Protein AF-A0A444R4P9-F1 (afdb_monomer)

Secondary structure (DSSP, 8-state):
-HHHHHHHHHHHHHH---HHHHHHHHHHHHHHHHHHHHHHHHHHHHHHHH--STTHHHHHHHHHHHHHHHHHHHHHHHHHHHHHHHHHHHHHHHHHHHHHHHHS--

Solvent-accessible surface area (backbone atoms only — not comparable to full-atom values): 5732 Å² total; per-residue (Å²): 107,70,72,40,52,53,46,17,53,45,33,33,73,77,66,66,38,54,73,70,56,18,40,50,53,24,49,61,72,41,48,60,62,53,49,52,54,50,50,52,51,43,62,67,31,46,59,40,45,66,43,86,56,96,65,25,87,60,36,25,60,52,24,49,51,50,47,53,48,52,53,52,50,48,54,48,45,68,56,46,48,56,54,52,50,54,50,51,52,54,50,50,54,53,52,51,60,58,51,58,60,57,65,79,74,110

Mean predicted aligned error: 7.64 Å

Radius of gyration: 20.9 Å; Cα contacts (8 Å, |Δi|>4): 61; chains: 1; bounding box: 42×25×69 Å

pLDDT: mean 84.68, std 9.82, range [46.44, 93.62]

InterPro domains:
  IPR001036 Acriflavin resistance protein [PF00873] (1-89)
  IPR001036 Acriflavin resistance protein [PTHR32063] (1-92)

Nearest PDB structures (foldseek):
  6z12-assembly1_A  TM=9.276E-01  e=5.019E-04  Salmonella enterica subsp. enterica
  6z12-assembly2_B  TM=9.305E-01  e=7.460E-04  Salmonella enterica subsp. enterica
  8qzl-assembly1_B  TM=9.307E-01  e=1.048E-03  Klebsiella pneumoniae subsp. pneumoniae DSM 30104 = JCM 1662 = NBRC 14940
  4u95-assembly1_C  TM=8.826E-01  e=8.842E-04  Escherichia coli K-12
  8qzq-assembly1_A  TM=8.762E-01  e=1.314E-03  Escherichia coli K-12

Foldseek 3Di:
DVVLVVQLVCCCPVVVDDSLVSSVVSLVVCVVVLVVVLVVLLVVLVCLCVDDDDCNVPSNVVSVCSNVCSVVVSVCCSPVVSVVSVVVVVVVVVVVVVVVVVVVVD

Organism: Escherichia coli (NCBI:txid562)

Structure (mmCIF, N/CA/C/O backbone):
data_AF-A0A444R4P9-F1
#
_entry.id   AF-A0A444R4P9-F1
#
loop_
_atom_site.group_PDB
_atom_site.id
_atom_site.type_symbol
_atom_site.label_atom_id
_atom_site.label_alt_id
_atom_site.label_comp_id
_atom_site.label_asym_id
_atom_site.label_entity_id
_atom_site.label_seq_id
_atom_site.pdbx_PDB_ins_code
_atom_site.Cartn_x
_atom_site.Cartn_y
_atom_site.Cartn_z
_atom_site.occupancy
_atom_site.B_iso_or_equiv
_atom_site.auth_seq_id
_atom_site.auth_comp_id
_atom_site.auth_asym_id
_atom_site.auth_atom_id
_atom_site.pdbx_PDB_model_num
ATOM 1 N N . ALA A 1 1 ? 0.924 1.096 2.220 1.00 76.19 1 ALA A N 1
ATOM 2 C CA . ALA A 1 1 ? 0.448 0.412 3.440 1.00 76.19 1 ALA A CA 1
ATOM 3 C C . ALA A 1 1 ? 0.304 1.373 4.619 1.00 76.19 1 ALA A C 1
ATOM 5 O O . ALA A 1 1 ? -0.827 1.617 4.996 1.00 76.19 1 ALA A O 1
ATOM 6 N N . ILE A 1 2 ? 1.396 1.963 5.135 1.00 86.75 2 ILE A N 1
ATOM 7 C CA . ILE A 1 2 ? 1.434 2.772 6.382 1.00 86.75 2 ILE A CA 1
ATOM 8 C C . ILE A 1 2 ? 0.268 3.748 6.491 1.00 86.75 2 ILE A C 1
ATOM 10 O O . ILE A 1 2 ? -0.658 3.533 7.261 1.00 86.75 2 ILE A O 1
ATOM 14 N N . MET A 1 3 ? 0.241 4.719 5.583 1.00 87.06 3 MET A N 1
ATOM 15 C CA . MET A 1 3 ? -0.774 5.754 5.589 1.00 87.06 3 MET A CA 1
ATOM 16 C C . MET A 1 3 ? -2.206 5.156 5.621 1.00 87.06 3 MET A C 1
ATOM 18 O O . MET A 1 3 ? -3.161 5.840 5.990 1.00 87.06 3 MET A O 1
ATOM 22 N N . MET A 1 4 ? -2.442 3.974 5.008 1.00 87.06 4 MET A N 1
ATOM 23 C CA . MET A 1 4 ? -3.792 3.388 4.806 1.00 87.06 4 MET A CA 1
ATOM 24 C C . MET A 1 4 ? -4.311 2.875 6.136 1.00 87.06 4 MET A C 1
ATOM 26 O O . MET A 1 4 ? -5.463 3.113 6.472 1.00 87.06 4 MET A O 1
ATOM 30 N N . ILE A 1 5 ? -3.411 2.251 6.886 1.00 89.69 5 ILE A N 1
ATOM 31 C CA . ILE A 1 5 ? -3.638 1.828 8.256 1.00 89.69 5 ILE A CA 1
ATOM 32 C C . ILE A 1 5 ? -3.878 3.059 9.133 1.00 89.69 5 ILE A C 1
ATOM 34 O O . ILE A 1 5 ? -4.844 3.061 9.882 1.00 89.69 5 ILE A O 1
ATOM 38 N N . ASP A 1 6 ? -3.098 4.134 8.967 1.00 90.75 6 ASP A N 1
ATOM 39 C CA . ASP A 1 6 ? -3.299 5.367 9.746 1.00 90.75 6 ASP A CA 1
ATOM 40 C C . ASP A 1 6 ? -4.698 5.962 9.540 1.00 90.75 6 ASP A C 1
ATOM 42 O O . ASP A 1 6 ? -5.352 6.356 10.501 1.00 90.75 6 ASP A O 1
ATOM 46 N N . PHE A 1 7 ? -5.193 5.982 8.296 1.00 87.94 7 PHE A N 1
ATOM 47 C CA . PHE A 1 7 ? -6.549 6.459 8.014 1.00 87.94 7 PHE A CA 1
ATOM 48 C C . PHE A 1 7 ? -7.619 5.529 8.599 1.00 87.94 7 PHE A C 1
ATOM 50 O O . PHE A 1 7 ? -8.611 6.013 9.132 1.00 87.94 7 PHE A O 1
ATOM 57 N N . ALA A 1 8 ? -7.421 4.209 8.519 1.00 88.12 8 ALA A N 1
ATOM 58 C CA . ALA A 1 8 ? -8.346 3.245 9.111 1.00 88.12 8 ALA A CA 1
ATOM 59 C C . ALA A 1 8 ? -8.413 3.402 10.642 1.00 88.12 8 ALA A C 1
ATOM 61 O O . ALA A 1 8 ? -9.503 3.506 11.196 1.00 88.12 8 ALA A O 1
ATOM 62 N N . LEU A 1 9 ? -7.263 3.537 11.311 1.00 88.31 9 LEU A N 1
ATOM 63 C CA . LEU A 1 9 ? -7.202 3.790 12.753 1.00 88.31 9 LEU A CA 1
ATOM 64 C C . LEU A 1 9 ? -7.845 5.124 13.141 1.00 88.31 9 LEU A C 1
ATOM 66 O O . LEU A 1 9 ? -8.537 5.194 14.156 1.00 88.31 9 LEU A O 1
ATOM 70 N N . ALA A 1 10 ? -7.608 6.182 12.362 1.00 90.12 10 ALA A N 1
ATOM 71 C CA . ALA A 1 10 ? -8.229 7.480 12.602 1.00 90.12 10 ALA A CA 1
ATOM 72 C C . ALA A 1 10 ? -9.756 7.392 12.459 1.00 90.12 10 ALA A C 1
ATOM 74 O O . ALA A 1 10 ? -10.477 7.865 13.330 1.00 90.12 10 ALA A O 1
ATOM 75 N N . ALA A 1 11 ? -10.261 6.713 11.425 1.00 87.88 11 ALA A N 1
ATOM 76 C CA . ALA A 1 11 ? -11.695 6.517 11.219 1.0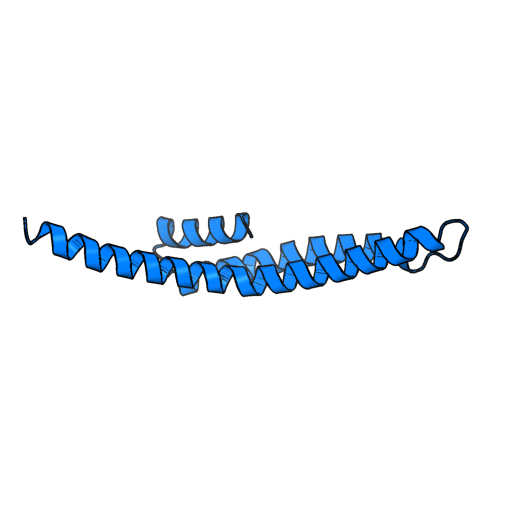0 87.88 11 ALA A CA 1
ATOM 77 C C . ALA A 1 11 ? -12.354 5.695 12.346 1.00 87.88 11 ALA A C 1
ATOM 79 O O . ALA A 1 11 ? -13.446 6.035 12.797 1.00 87.88 11 ALA A O 1
ATOM 80 N N . GLU A 1 12 ? -11.691 4.661 12.865 1.00 88.00 12 GLU A N 1
ATOM 81 C CA . GLU A 1 12 ? -12.201 3.919 14.027 1.00 88.00 12 GLU A CA 1
ATOM 82 C C . GLU A 1 12 ? -12.240 4.776 15.297 1.00 88.00 12 GLU A C 1
ATOM 84 O O . GLU A 1 12 ? -13.229 4.763 16.026 1.00 88.00 12 GLU A O 1
ATOM 89 N N . ARG A 1 13 ? -11.172 5.535 15.572 1.00 88.31 13 ARG A N 1
ATOM 90 C CA . ARG A 1 13 ? -11.034 6.292 16.827 1.00 88.31 13 ARG A CA 1
ATOM 91 C C . ARG A 1 13 ? -11.837 7.586 16.852 1.00 88.31 13 ARG A C 1
ATOM 93 O O . ARG A 1 13 ? -12.402 7.922 17.886 1.00 88.31 13 ARG A O 1
ATOM 100 N N . GLU A 1 14 ? -11.850 8.323 15.748 1.00 92.06 14 GLU A N 1
ATOM 101 C CA . GLU A 1 14 ? -12.467 9.651 15.668 1.00 92.06 14 GLU A CA 1
ATOM 102 C C . GLU A 1 14 ? -13.927 9.578 15.219 1.00 92.06 14 GLU A C 1
ATOM 104 O O . GLU A 1 14 ? -14.746 10.374 15.671 1.00 92.06 14 GLU A O 1
ATOM 109 N N . GLN A 1 15 ? -14.259 8.631 14.336 1.00 86.31 15 GLN A N 1
ATOM 110 C CA . GLN A 1 15 ? -15.595 8.520 13.738 1.00 86.31 15 GLN A CA 1
ATOM 111 C C . GLN A 1 15 ? -16.389 7.321 14.276 1.00 86.31 15 GLN A C 1
ATOM 113 O O . GLN A 1 15 ? -17.560 7.170 13.932 1.00 86.31 15 GLN A O 1
ATOM 118 N N . GLY A 1 16 ? -15.783 6.471 15.115 1.00 85.56 16 GLY A N 1
ATOM 119 C CA . GLY A 1 16 ? -16.442 5.296 15.693 1.00 85.56 16 GLY A CA 1
ATOM 120 C C . GLY A 1 16 ? -16.848 4.245 14.655 1.00 85.56 16 GLY A C 1
ATOM 121 O O . GLY A 1 16 ? -17.745 3.445 14.918 1.00 85.56 16 GLY A O 1
ATOM 122 N N . MET A 1 17 ? -16.240 4.270 13.463 1.00 88.31 17 MET A N 1
ATOM 123 C CA . MET A 1 17 ? -16.580 3.351 12.376 1.00 88.31 17 MET A CA 1
ATOM 124 C C . MET A 1 17 ? -16.192 1.916 12.721 1.00 88.31 17 MET A C 1
ATOM 126 O O . MET A 1 17 ? -15.224 1.677 13.444 1.00 88.31 17 MET A O 1
ATOM 130 N N . SER A 1 18 ? -16.907 0.942 12.150 1.00 89.12 18 SER A N 1
ATOM 131 C CA . SER A 1 18 ? -16.485 -0.450 12.277 1.00 89.12 18 SER A CA 1
ATOM 132 C C . SER A 1 18 ? -15.154 -0.681 11.537 1.00 89.12 18 SER A C 1
ATOM 134 O O . SER A 1 18 ? -14.940 -0.096 10.468 1.00 89.12 18 SER A O 1
ATOM 136 N N . PRO A 1 19 ? -14.279 -1.586 12.018 1.00 85.75 19 PRO A N 1
ATOM 137 C CA . PRO A 1 19 ? -12.978 -1.840 11.392 1.00 85.75 19 PRO A CA 1
ATOM 138 C C . PRO A 1 19 ? -13.044 -2.211 9.910 1.00 85.75 19 PRO A C 1
ATOM 140 O O . PRO A 1 19 ? -12.166 -1.879 9.111 1.00 85.75 19 PRO A O 1
ATOM 143 N N . ARG A 1 20 ? -14.138 -2.868 9.511 1.00 88.38 20 ARG A N 1
ATOM 144 C CA . ARG A 1 20 ? -14.406 -3.243 8.121 1.00 88.38 20 ARG A CA 1
ATOM 145 C C . ARG A 1 20 ? -14.745 -2.047 7.237 1.00 88.38 20 ARG A C 1
ATOM 147 O O . ARG A 1 20 ? -14.300 -2.009 6.092 1.00 88.38 20 ARG A O 1
ATOM 154 N N . GLU A 1 21 ? -15.519 -1.096 7.741 1.00 88.56 21 GLU A N 1
ATOM 155 C CA . GLU A 1 21 ? -15.874 0.122 7.006 1.00 88.56 21 GLU A CA 1
ATOM 156 C C . GLU A 1 21 ? -14.684 1.079 6.933 1.00 88.56 21 GLU A C 1
ATOM 158 O O . GLU A 1 21 ? -14.366 1.582 5.854 1.00 88.56 21 GLU A O 1
ATOM 163 N N . ALA A 1 22 ? -13.965 1.241 8.047 1.00 90.31 22 ALA A N 1
ATOM 164 C CA . ALA A 1 22 ? -12.786 2.090 8.145 1.00 90.31 22 ALA A CA 1
ATOM 165 C C . ALA A 1 22 ? -11.702 1.690 7.132 1.00 90.31 22 ALA A C 1
ATOM 167 O O . ALA A 1 22 ? -11.233 2.524 6.349 1.00 90.31 22 ALA A O 1
ATOM 168 N N . ILE A 1 23 ? -11.341 0.400 7.078 1.00 88.56 23 ILE A N 1
ATOM 169 C CA . ILE A 1 23 ? -10.318 -0.079 6.141 1.00 88.56 23 ILE A CA 1
ATOM 170 C C . ILE A 1 23 ? -10.786 -0.004 4.683 1.00 88.56 23 ILE A C 1
ATOM 172 O O . ILE A 1 23 ? -9.996 0.329 3.799 1.00 88.56 23 ILE A O 1
ATOM 176 N N . TYR A 1 24 ? -12.074 -0.243 4.416 1.00 90.62 24 TYR A N 1
ATOM 177 C CA . TYR A 1 24 ? -12.633 -0.140 3.069 1.00 90.62 24 TYR A CA 1
ATOM 178 C C . TYR A 1 24 ? -12.564 1.298 2.540 1.00 90.62 24 TYR A C 1
ATOM 180 O O . TYR A 1 24 ? -12.087 1.541 1.427 1.00 90.62 24 TYR A O 1
ATOM 188 N N . GLN A 1 25 ? -12.959 2.270 3.362 1.00 88.94 25 GLN A N 1
ATOM 189 C CA . GLN A 1 25 ? -12.884 3.682 3.007 1.00 88.94 25 GLN A CA 1
ATOM 190 C C . GLN A 1 25 ? -11.430 4.152 2.859 1.00 88.94 25 GLN A C 1
ATOM 192 O O . GLN A 1 25 ? -11.105 4.871 1.908 1.00 88.94 25 GLN A O 1
ATOM 197 N N . ALA A 1 26 ? -10.528 3.667 3.720 1.00 89.62 26 ALA A N 1
ATOM 198 C CA . ALA A 1 26 ? -9.093 3.905 3.594 1.00 89.62 26 ALA A CA 1
ATOM 199 C C . ALA A 1 26 ? -8.533 3.403 2.251 1.00 89.62 26 ALA A C 1
ATOM 201 O O . ALA A 1 26 ? -7.728 4.094 1.615 1.00 89.62 26 ALA A O 1
ATOM 202 N N . CYS A 1 27 ? -8.962 2.219 1.795 1.00 88.38 27 CYS A N 1
ATOM 203 C CA . CYS A 1 27 ? -8.567 1.668 0.500 1.00 88.38 27 CYS A CA 1
ATOM 204 C C . CYS A 1 27 ? -9.020 2.564 -0.661 1.00 88.38 27 CYS A C 1
ATOM 206 O O . CYS A 1 27 ? -8.210 2.874 -1.538 1.00 88.38 27 CYS A O 1
ATOM 208 N N . LEU A 1 28 ? -10.272 3.037 -0.651 1.00 88.44 28 LEU A N 1
ATOM 209 C CA . LEU A 1 28 ? -10.816 3.891 -1.715 1.00 88.44 28 LEU A CA 1
ATOM 210 C C . LEU A 1 28 ? -10.083 5.230 -1.829 1.00 88.44 28 LEU A C 1
ATOM 212 O O . LEU A 1 28 ? -9.695 5.640 -2.926 1.00 88.44 28 LEU A O 1
ATOM 216 N N . LEU A 1 29 ? -9.827 5.890 -0.699 1.00 87.56 29 LEU A N 1
ATOM 217 C CA . LEU A 1 29 ? -9.139 7.185 -0.677 1.00 87.56 29 LEU A CA 1
ATOM 218 C C . LEU A 1 29 ? -7.696 7.095 -1.181 1.00 87.56 29 LEU A C 1
ATOM 220 O O . LEU A 1 29 ? -7.139 8.069 -1.689 1.00 87.56 29 LEU A O 1
ATOM 224 N N . ARG A 1 30 ? -7.081 5.918 -1.064 1.00 88.25 30 ARG A N 1
ATOM 225 C CA . ARG A 1 30 ? -5.674 5.703 -1.418 1.00 88.25 30 ARG A CA 1
ATOM 226 C C . ARG A 1 30 ? -5.453 5.079 -2.765 1.00 88.25 30 ARG A C 1
ATOM 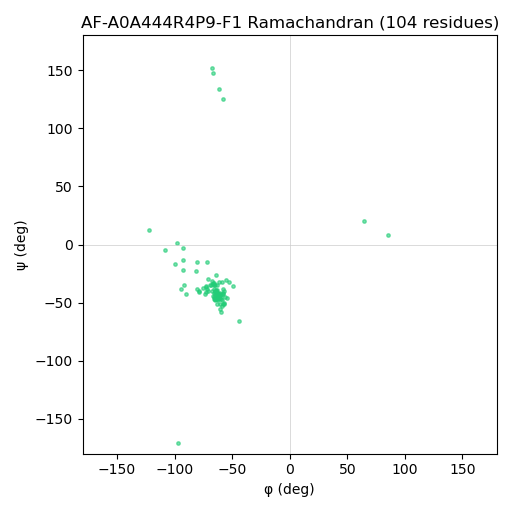228 O O . ARG A 1 30 ? -4.346 5.191 -3.287 1.00 88.25 30 ARG A O 1
ATOM 235 N N . PHE A 1 31 ? -6.488 4.490 -3.341 1.00 86.94 31 PHE A N 1
ATOM 236 C CA . PHE A 1 31 ? -6.418 3.905 -4.664 1.00 86.94 31 PHE A CA 1
ATOM 237 C C . PHE A 1 31 ? -5.908 4.916 -5.700 1.00 86.94 31 PHE A C 1
ATOM 239 O O . PHE A 1 31 ? -4.969 4.618 -6.432 1.00 86.94 31 PHE A O 1
ATOM 246 N N . ARG A 1 32 ? -6.429 6.154 -5.688 1.00 88.38 32 ARG A N 1
ATOM 247 C CA . ARG A 1 32 ? -5.975 7.223 -6.599 1.00 88.38 32 ARG A CA 1
ATOM 248 C C . ARG A 1 32 ? -4.482 7.563 -6.407 1.00 88.38 32 ARG A C 1
ATOM 250 O O . ARG A 1 32 ? -3.742 7.431 -7.378 1.00 88.38 32 ARG A O 1
ATOM 257 N N . PRO A 1 33 ? -3.995 7.923 -5.203 1.00 90.75 33 PRO A N 1
ATOM 258 C CA . PRO A 1 33 ? -2.565 8.160 -4.965 1.00 90.75 33 PRO A CA 1
ATOM 259 C C . PRO A 1 33 ? -1.634 6.978 -5.294 1.00 90.75 33 PRO A C 1
ATOM 261 O O . PRO A 1 33 ? -0.545 7.175 -5.837 1.00 90.75 33 PRO A O 1
ATOM 264 N N . ILE A 1 34 ? -2.042 5.743 -4.982 1.00 90.31 34 ILE A N 1
ATOM 265 C CA . ILE A 1 34 ? -1.240 4.539 -5.259 1.00 90.31 34 ILE A CA 1
ATOM 266 C C . ILE A 1 34 ? -1.121 4.323 -6.770 1.00 90.31 34 ILE A C 1
ATOM 268 O O . ILE A 1 34 ? -0.025 4.092 -7.282 1.00 90.31 34 ILE A O 1
ATOM 272 N N . LEU A 1 35 ? -2.222 4.473 -7.506 1.00 90.12 35 LEU A N 1
ATOM 273 C CA . LEU A 1 35 ? -2.188 4.394 -8.962 1.00 90.12 35 LEU A CA 1
ATOM 274 C C . LEU A 1 35 ? -1.359 5.517 -9.590 1.00 90.12 35 LEU A C 1
ATOM 276 O O . LEU A 1 35 ? -0.605 5.265 -10.520 1.00 90.12 35 LEU A O 1
ATOM 280 N N . MET A 1 36 ? -1.431 6.742 -9.069 1.00 92.69 36 MET A N 1
ATOM 281 C CA . MET A 1 36 ? -0.643 7.860 -9.601 1.00 92.69 36 MET A CA 1
ATOM 282 C C . MET A 1 36 ? 0.865 7.597 -9.524 1.00 92.69 36 MET A C 1
ATOM 284 O O . MET A 1 36 ? 1.577 7.783 -10.509 1.00 92.69 36 MET A O 1
ATOM 288 N N . THR A 1 37 ? 1.355 7.130 -8.375 1.00 93.06 37 THR A N 1
ATOM 289 C CA . THR A 1 37 ? 2.792 6.872 -8.184 1.00 93.06 37 THR A CA 1
ATOM 290 C C . THR A 1 37 ? 3.273 5.653 -8.963 1.00 93.06 37 THR A C 1
ATOM 292 O O . THR A 1 37 ? 4.354 5.687 -9.549 1.00 93.06 37 THR A O 1
ATOM 295 N N . THR A 1 38 ? 2.458 4.597 -9.032 1.00 90.50 38 THR A N 1
ATOM 296 C CA . THR A 1 38 ? 2.784 3.413 -9.838 1.00 90.50 38 THR A CA 1
ATOM 297 C C . THR A 1 38 ? 2.831 3.737 -11.318 1.00 90.50 38 THR A C 1
ATOM 299 O O . THR A 1 38 ? 3.813 3.400 -11.967 1.00 90.50 38 THR A O 1
ATOM 302 N N . LEU A 1 39 ? 1.841 4.457 -11.848 1.00 91.62 39 LEU A N 1
ATOM 303 C CA . LEU A 1 39 ? 1.840 4.877 -13.247 1.00 91.62 39 LEU A CA 1
ATOM 304 C C . LEU A 1 39 ? 3.036 5.776 -13.571 1.00 91.62 39 LEU A C 1
ATOM 306 O O . LEU A 1 39 ? 3.684 5.560 -14.590 1.00 91.62 39 LEU A O 1
ATOM 310 N N . ALA A 1 40 ? 3.384 6.725 -12.698 1.00 93.25 40 ALA A N 1
ATOM 311 C CA . ALA A 1 40 ? 4.568 7.562 -12.891 1.00 93.25 40 ALA A CA 1
ATOM 312 C C . ALA A 1 40 ? 5.861 6.728 -12.958 1.00 93.25 40 ALA A C 1
ATOM 314 O O . ALA A 1 40 ? 6.676 6.919 -13.861 1.00 93.25 40 ALA A O 1
ATOM 315 N N . ALA A 1 41 ? 6.025 5.763 -12.048 1.00 91.69 41 ALA A N 1
ATOM 316 C CA . ALA A 1 41 ? 7.178 4.868 -12.043 1.00 91.69 41 ALA A CA 1
ATOM 317 C C . ALA A 1 41 ? 7.217 3.960 -13.285 1.00 91.69 41 ALA A C 1
ATOM 319 O O . ALA A 1 41 ? 8.276 3.783 -13.882 1.00 91.69 41 ALA A O 1
ATOM 320 N N . LEU A 1 42 ? 6.067 3.429 -13.713 1.00 90.81 42 LEU A N 1
ATOM 321 C CA . LEU A 1 42 ? 5.949 2.603 -14.917 1.00 90.81 42 LEU A CA 1
ATOM 322 C C . LEU A 1 42 ? 6.304 3.388 -16.182 1.00 90.81 42 LEU A C 1
ATOM 324 O O . LEU A 1 42 ? 7.088 2.911 -17.000 1.00 90.81 42 LEU A O 1
ATOM 328 N N . LEU A 1 43 ? 5.779 4.607 -16.326 1.00 90.94 43 LEU A N 1
ATOM 329 C CA . LEU A 1 43 ? 6.088 5.480 -17.458 1.00 90.94 43 LEU A CA 1
ATOM 330 C C . LEU A 1 43 ? 7.561 5.910 -17.462 1.00 90.94 43 LEU A C 1
ATOM 332 O O . LEU A 1 43 ? 8.155 5.993 -18.531 1.00 90.94 43 LEU A O 1
ATOM 336 N N . GLY A 1 44 ? 8.174 6.119 -16.292 1.00 89.69 44 GLY A N 1
ATOM 337 C CA . GLY A 1 44 ? 9.612 6.387 -16.173 1.00 89.69 44 GLY A CA 1
ATOM 338 C C . GLY A 1 44 ? 10.498 5.171 -16.474 1.00 89.69 44 GLY A C 1
ATOM 339 O O . GLY A 1 44 ? 11.612 5.320 -16.972 1.00 89.69 44 GLY A O 1
ATOM 340 N N . ALA A 1 45 ? 10.002 3.960 -16.214 1.00 87.38 45 ALA A N 1
ATOM 341 C CA . ALA A 1 45 ? 10.700 2.709 -16.507 1.00 87.38 45 ALA A CA 1
ATOM 342 C C . ALA A 1 45 ? 10.557 2.261 -17.971 1.00 87.38 45 ALA A C 1
ATOM 344 O O . ALA A 1 45 ? 11.399 1.516 -18.478 1.00 87.38 45 ALA A O 1
ATOM 345 N N . LEU A 1 46 ? 9.514 2.725 -18.664 1.00 87.06 46 LEU A N 1
ATOM 346 C CA . LEU A 1 46 ? 9.197 2.335 -20.036 1.00 87.06 46 LEU A CA 1
ATOM 347 C C . LEU A 1 46 ? 10.359 2.582 -21.026 1.00 87.06 46 LEU A C 1
ATOM 349 O O . LEU A 1 46 ? 10.696 1.659 -21.772 1.00 87.06 46 LEU A O 1
ATOM 353 N N . PRO A 1 47 ? 11.055 3.740 -21.016 1.00 84.12 47 PRO A N 1
ATOM 354 C CA . PRO A 1 47 ? 12.193 3.980 -21.904 1.00 84.12 47 PRO A CA 1
ATOM 355 C C . PRO A 1 47 ? 13.393 3.080 -21.593 1.00 84.12 47 PRO A C 1
ATOM 357 O O . PRO A 1 47 ? 14.110 2.677 -22.505 1.00 84.12 47 PRO A O 1
ATOM 360 N N . LEU A 1 48 ? 13.609 2.728 -20.318 1.00 82.38 48 LEU A N 1
ATOM 361 C CA . LEU A 1 48 ? 14.684 1.813 -19.914 1.00 82.38 48 LEU A CA 1
ATOM 362 C C . LEU A 1 48 ? 14.437 0.409 -20.478 1.00 82.38 48 LEU A C 1
ATOM 364 O O . LEU A 1 48 ? 15.352 -0.217 -21.017 1.00 82.38 48 LEU A O 1
ATOM 368 N N . MET A 1 49 ? 13.181 -0.036 -20.422 1.00 79.00 49 MET A N 1
ATOM 369 C CA . MET A 1 49 ? 12.737 -1.340 -20.913 1.00 79.00 49 MET A CA 1
ATOM 370 C C . MET A 1 49 ? 12.790 -1.448 -22.447 1.00 79.00 49 MET A C 1
ATOM 372 O O . MET A 1 49 ? 13.106 -2.502 -22.997 1.00 79.00 49 MET A O 1
ATOM 376 N N . LEU A 1 50 ? 12.519 -0.349 -23.153 1.00 81.19 50 LEU A N 1
ATOM 377 C CA . LEU A 1 50 ? 12.532 -0.297 -24.618 1.00 81.19 50 LEU A CA 1
ATOM 378 C C . LEU A 1 50 ? 13.881 0.132 -25.210 1.00 81.19 50 LEU A C 1
ATOM 380 O O . LEU A 1 50 ? 14.028 0.134 -26.430 1.00 81.19 50 LEU A O 1
ATOM 384 N N . SER A 1 51 ? 14.872 0.465 -24.378 1.00 80.56 51 SER A N 1
ATOM 385 C CA . SER A 1 51 ? 16.182 0.909 -24.857 1.00 80.56 51 SER A CA 1
ATOM 386 C C . SER A 1 51 ? 16.886 -0.167 -25.700 1.00 80.56 51 SER A C 1
ATOM 388 O O . SER A 1 51 ? 16.921 -1.343 -25.338 1.00 80.56 51 SER A O 1
ATOM 390 N N . THR A 1 52 ? 17.436 0.241 -26.848 1.00 73.31 52 THR A N 1
ATOM 391 C CA . THR A 1 52 ? 18.112 -0.628 -27.838 1.00 73.31 52 THR A CA 1
ATOM 392 C C . THR A 1 52 ? 19.563 -0.213 -28.127 1.00 73.31 52 THR A C 1
ATOM 394 O O . THR A 1 52 ? 20.168 -0.700 -29.075 1.00 73.31 52 THR A O 1
ATOM 397 N N . GLY A 1 53 ? 20.140 0.679 -27.314 1.00 79.12 53 GLY A N 1
ATOM 398 C CA . GLY A 1 53 ? 21.509 1.185 -27.478 1.00 79.12 53 GLY A CA 1
ATOM 399 C C . GLY A 1 53 ? 22.569 0.472 -26.627 1.00 79.12 53 GLY A C 1
ATOM 400 O O . GLY A 1 53 ? 22.307 -0.527 -25.958 1.00 79.12 53 GLY A O 1
ATOM 401 N N . VAL A 1 54 ? 23.785 1.027 -26.602 1.00 72.94 54 VAL A N 1
ATOM 402 C CA . VAL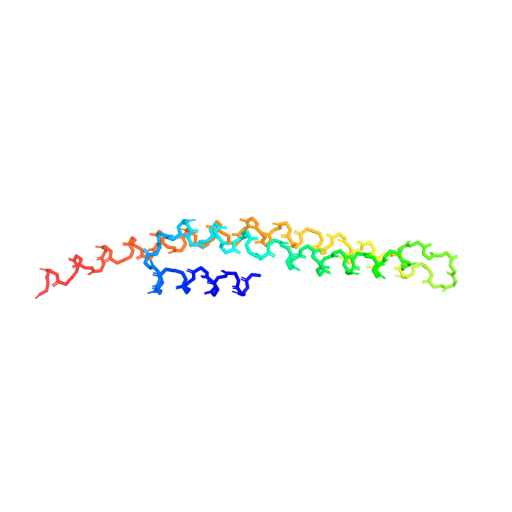 A 1 54 ? 24.904 0.514 -25.790 1.00 72.94 54 VAL A CA 1
ATOM 403 C C . VAL A 1 54 ? 24.526 0.486 -24.298 1.00 72.94 54 VAL A C 1
ATOM 405 O O . VAL A 1 54 ? 24.105 1.487 -23.708 1.00 72.94 54 VAL A O 1
ATOM 408 N N . GLY A 1 55 ? 24.656 -0.690 -23.679 1.00 76.56 55 GLY A N 1
ATOM 409 C CA . GLY A 1 55 ? 24.233 -0.941 -22.298 1.00 76.56 55 GLY A CA 1
ATOM 410 C C . GLY A 1 55 ? 22.754 -1.324 -22.131 1.00 76.56 55 GLY A C 1
ATOM 411 O O . GLY A 1 55 ? 22.291 -1.409 -20.994 1.00 76.56 55 GLY A O 1
ATOM 412 N N . ALA A 1 56 ? 22.009 -1.567 -23.216 1.00 79.19 56 ALA A N 1
ATOM 413 C CA . ALA A 1 56 ? 20.641 -2.100 -23.158 1.00 79.19 56 ALA A CA 1
ATOM 414 C C . ALA A 1 56 ? 20.568 -3.490 -22.502 1.00 79.19 56 ALA A C 1
ATOM 416 O O . ALA A 1 56 ? 19.605 -3.767 -21.793 1.00 79.19 56 ALA A O 1
ATOM 417 N N . GLU A 1 57 ? 21.612 -4.309 -22.663 1.00 81.56 57 GLU A N 1
ATOM 418 C CA . GLU A 1 57 ? 21.804 -5.614 -22.002 1.00 81.56 57 GLU A CA 1
ATOM 419 C 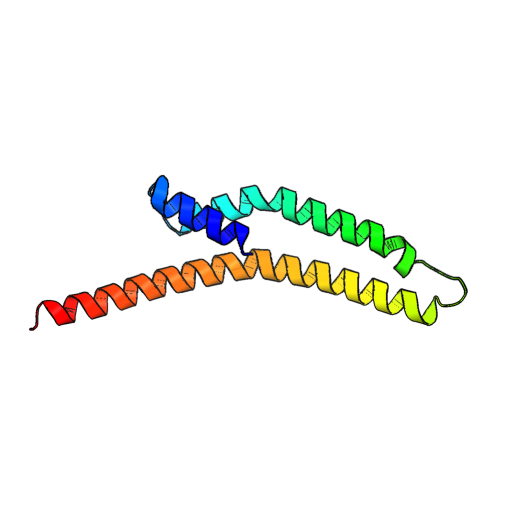C . GLU A 1 57 ? 21.590 -5.546 -20.478 1.00 81.56 57 GLU A C 1
ATOM 421 O O . GLU A 1 57 ? 21.029 -6.460 -19.885 1.00 81.56 57 GLU A O 1
ATOM 426 N N . LEU A 1 58 ? 21.976 -4.431 -19.845 1.00 83.06 58 LEU A N 1
ATOM 427 C CA . LEU A 1 58 ? 21.808 -4.207 -18.405 1.00 83.06 58 LEU A CA 1
ATOM 428 C C . LEU A 1 58 ? 20.517 -3.447 -18.072 1.00 83.06 58 LEU A C 1
ATOM 430 O O . LEU A 1 58 ? 19.850 -3.750 -17.087 1.00 83.06 58 LEU A O 1
ATOM 434 N N . ARG A 1 59 ? 20.129 -2.458 -18.887 1.00 83.94 59 ARG A N 1
ATOM 435 C CA . ARG A 1 59 ? 18.967 -1.592 -18.602 1.00 83.94 59 ARG A CA 1
ATOM 436 C C . ARG A 1 59 ? 17.628 -2.307 -18.781 1.00 83.94 59 ARG A C 1
ATOM 438 O O . ARG A 1 59 ? 16.707 -2.059 -18.005 1.00 83.94 59 ARG A O 1
ATOM 445 N N . ARG A 1 60 ? 17.522 -3.207 -19.763 1.00 83.12 60 ARG A N 1
ATOM 446 C CA . ARG A 1 60 ? 16.311 -4.003 -20.015 1.00 83.12 60 ARG A CA 1
ATOM 447 C C . ARG A 1 60 ? 15.901 -4.876 -18.830 1.00 83.12 60 ARG A C 1
ATOM 449 O O . ARG A 1 60 ? 14.779 -4.694 -18.362 1.00 83.12 60 ARG A O 1
ATOM 456 N N . PRO A 1 61 ? 16.750 -5.789 -18.319 1.00 86.12 61 PRO A N 1
ATOM 457 C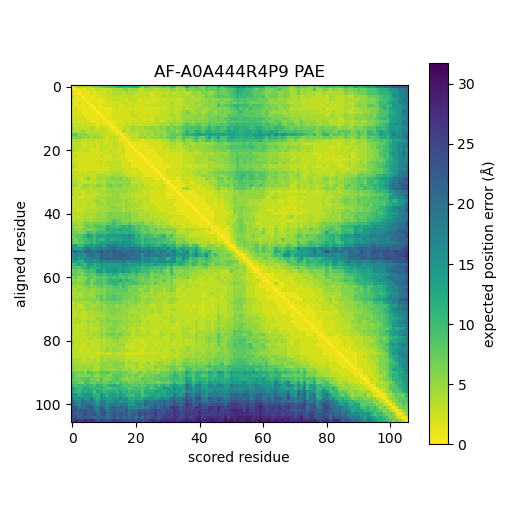 CA . PRO A 1 61 ? 16.361 -6.655 -17.207 1.00 86.12 61 PRO A CA 1
ATOM 458 C C . PRO A 1 61 ? 16.053 -5.858 -15.934 1.00 86.12 61 PRO A C 1
ATOM 460 O O . PRO A 1 61 ? 15.105 -6.193 -15.226 1.00 86.12 61 PRO A O 1
ATOM 463 N N . LEU A 1 62 ? 16.772 -4.756 -15.685 1.00 87.00 62 LEU A N 1
ATOM 464 C CA . LEU A 1 62 ? 16.472 -3.842 -14.578 1.00 87.00 62 LEU A CA 1
ATOM 465 C C . LEU A 1 62 ? 15.086 -3.196 -14.719 1.00 87.00 62 LEU A C 1
ATOM 467 O O . LEU A 1 62 ? 14.312 -3.190 -13.763 1.00 87.00 62 LEU A O 1
ATOM 471 N N . GLY A 1 63 ? 14.748 -2.693 -15.911 1.00 86.12 63 GLY A N 1
ATOM 472 C CA . GLY A 1 63 ? 13.438 -2.102 -16.191 1.00 86.12 63 GLY A CA 1
ATOM 473 C C . GLY A 1 63 ? 12.296 -3.108 -16.038 1.00 86.12 63 GLY A C 1
ATOM 474 O O . GLY A 1 63 ? 11.314 -2.815 -15.359 1.00 86.12 63 GLY A O 1
ATOM 475 N N . ILE A 1 64 ? 12.452 -4.312 -16.599 1.00 89.19 64 ILE A N 1
ATOM 476 C CA . ILE A 1 64 ? 11.455 -5.393 -16.505 1.00 89.19 64 ILE A CA 1
ATOM 477 C C . ILE A 1 64 ? 11.246 -5.810 -15.044 1.00 89.19 64 ILE A C 1
ATOM 479 O O . ILE A 1 64 ? 10.105 -5.902 -14.587 1.00 89.19 64 ILE A O 1
ATOM 483 N N . GLY A 1 65 ? 12.334 -6.026 -14.296 1.00 91.81 65 GLY A N 1
ATOM 484 C CA . GLY A 1 65 ? 12.271 -6.423 -12.890 1.00 91.81 65 GLY A CA 1
ATOM 485 C C . GLY A 1 65 ? 11.596 -5.368 -12.014 1.00 91.81 65 GLY A C 1
ATOM 486 O O . GLY A 1 65 ? 10.742 -5.697 -11.193 1.00 91.81 65 GLY A O 1
ATOM 487 N N . MET A 1 66 ? 11.917 -4.092 -12.231 1.00 90.81 66 MET A N 1
ATOM 488 C CA . MET A 1 66 ? 11.313 -2.989 -11.487 1.00 90.81 66 MET A CA 1
ATOM 489 C C . MET A 1 66 ? 9.817 -2.846 -11.790 1.00 90.81 66 MET A C 1
ATOM 491 O O . MET A 1 66 ? 9.015 -2.752 -10.865 1.00 90.81 66 MET A O 1
ATOM 495 N N . VAL A 1 67 ? 9.425 -2.880 -13.067 1.00 90.88 67 VAL A N 1
ATOM 496 C CA . VAL A 1 67 ? 8.018 -2.798 -13.495 1.00 90.88 67 VAL A CA 1
ATOM 497 C C . VAL A 1 67 ? 7.200 -3.955 -12.924 1.00 90.88 67 VAL A C 1
ATOM 499 O O . VAL A 1 67 ? 6.167 -3.727 -12.293 1.00 90.88 67 VAL A O 1
ATOM 502 N N . GLY A 1 68 ? 7.680 -5.190 -13.095 1.00 91.31 68 GLY A N 1
ATOM 503 C CA . GLY A 1 68 ? 7.009 -6.378 -12.569 1.00 91.31 68 GLY A CA 1
ATOM 504 C C . GLY A 1 68 ? 6.899 -6.342 -11.046 1.00 91.31 68 GLY A C 1
ATOM 505 O O . GLY A 1 68 ? 5.818 -6.549 -10.496 1.00 91.31 68 GLY A O 1
ATOM 506 N N . GLY A 1 69 ? 7.995 -5.996 -10.365 1.00 93.00 69 GLY A N 1
ATOM 507 C CA . GLY A 1 69 ? 8.038 -5.878 -8.910 1.00 93.00 69 GLY A CA 1
ATOM 508 C C . GLY A 1 69 ? 7.078 -4.822 -8.369 1.00 93.00 69 GLY A C 1
ATOM 509 O O . GLY A 1 69 ? 6.361 -5.091 -7.409 1.00 93.00 69 GLY A O 1
ATOM 510 N N . LEU A 1 70 ? 7.001 -3.648 -9.002 1.00 92.31 70 LEU A N 1
ATOM 511 C CA . LEU A 1 70 ? 6.096 -2.571 -8.593 1.00 92.31 70 LEU A CA 1
ATOM 512 C C . LEU A 1 70 ? 4.625 -2.962 -8.748 1.00 92.31 70 LEU A C 1
ATOM 514 O O . LEU A 1 70 ? 3.834 -2.715 -7.839 1.00 92.31 70 LEU A O 1
ATOM 518 N N . ILE A 1 71 ? 4.255 -3.597 -9.863 1.00 90.88 71 ILE A N 1
ATOM 519 C CA . ILE A 1 71 ? 2.876 -4.049 -10.091 1.00 90.88 71 ILE A CA 1
ATOM 520 C C . ILE A 1 71 ? 2.493 -5.101 -9.048 1.00 90.88 71 ILE A C 1
ATOM 522 O O . ILE A 1 71 ? 1.483 -4.949 -8.358 1.00 90.88 71 ILE A O 1
ATOM 526 N N . VAL A 1 72 ? 3.323 -6.136 -8.886 1.00 93.62 72 VAL A N 1
ATOM 527 C CA . VAL A 1 72 ? 3.062 -7.224 -7.933 1.00 93.62 72 VAL A CA 1
ATOM 528 C C . VAL A 1 72 ? 3.021 -6.698 -6.500 1.00 93.62 72 VAL A C 1
ATOM 530 O O . VAL A 1 72 ? 2.090 -7.017 -5.763 1.00 93.62 72 VAL A O 1
ATOM 533 N N . SER A 1 73 ? 3.975 -5.848 -6.112 1.00 91.69 73 SER A N 1
ATOM 534 C CA . SER A 1 73 ? 4.031 -5.245 -4.777 1.00 91.69 73 SER A CA 1
ATOM 535 C C . SER A 1 73 ? 2.764 -4.460 -4.458 1.00 91.69 73 SER A C 1
ATOM 537 O O . SER A 1 73 ? 2.265 -4.521 -3.333 1.00 91.69 73 SER A O 1
ATOM 539 N N . GLN A 1 74 ? 2.202 -3.759 -5.440 1.00 91.06 74 GLN A N 1
ATOM 540 C CA . GLN A 1 74 ? 1.056 -2.889 -5.208 1.00 91.06 74 GLN A CA 1
ATOM 541 C C . GLN A 1 74 ? -0.259 -3.642 -5.165 1.00 91.06 74 GLN A C 1
ATOM 543 O O . GLN A 1 74 ? -1.079 -3.364 -4.289 1.00 91.06 74 GLN A O 1
ATOM 548 N N . VAL A 1 75 ? -0.423 -4.651 -6.020 1.00 90.00 75 VAL A N 1
ATOM 549 C CA . VAL A 1 75 ? -1.535 -5.598 -5.901 1.00 90.00 75 VAL A CA 1
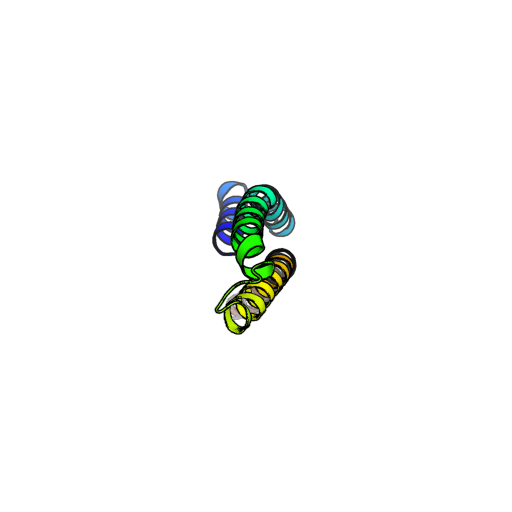ATOM 550 C C . VAL A 1 75 ? -1.466 -6.289 -4.540 1.00 90.00 75 VAL A C 1
ATOM 552 O O . VAL A 1 75 ? -2.421 -6.218 -3.768 1.00 90.00 75 VAL A O 1
ATOM 555 N N . LEU A 1 76 ? -0.316 -6.868 -4.188 1.00 91.56 76 LEU A N 1
ATOM 556 C CA . LEU A 1 76 ? -0.148 -7.547 -2.907 1.00 91.56 76 LEU A CA 1
ATOM 557 C C . LEU A 1 76 ? -0.426 -6.599 -1.736 1.00 91.56 76 LEU A C 1
ATOM 559 O O . LEU A 1 76 ? -1.136 -6.962 -0.811 1.00 91.56 76 LEU A O 1
ATOM 563 N N . THR A 1 77 ? 0.052 -5.359 -1.783 1.00 89.44 77 THR A N 1
ATOM 564 C CA . THR A 1 77 ? -0.192 -4.384 -0.715 1.00 89.44 77 THR A CA 1
ATOM 565 C C . THR A 1 77 ? -1.674 -4.032 -0.591 1.00 89.44 77 THR A C 1
ATOM 567 O O . THR A 1 77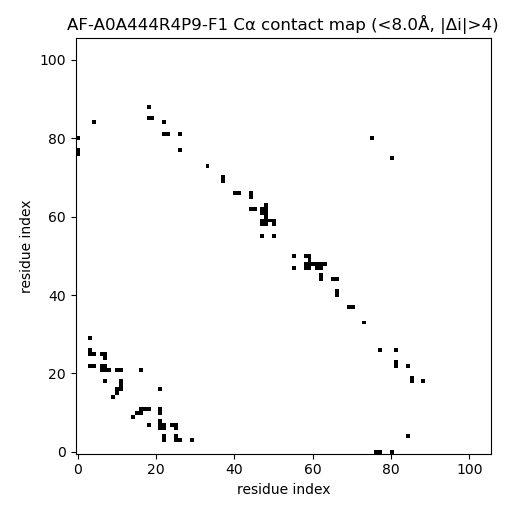 ? -2.197 -4.030 0.522 1.00 89.44 77 THR A O 1
ATOM 570 N N . LEU A 1 78 ? -2.368 -3.743 -1.695 1.00 86.19 78 LEU A N 1
ATOM 571 C CA . LEU A 1 78 ? -3.781 -3.350 -1.669 1.00 86.19 78 LEU A CA 1
ATOM 572 C C . LEU A 1 78 ? -4.705 -4.471 -1.184 1.00 86.19 78 LEU A C 1
ATOM 574 O O . LEU A 1 78 ? -5.686 -4.173 -0.511 1.00 86.19 78 LEU A O 1
ATOM 578 N N . PHE A 1 79 ? -4.395 -5.731 -1.496 1.00 88.69 79 PHE A N 1
ATOM 579 C CA . PHE A 1 79 ? -5.214 -6.875 -1.088 1.00 88.69 79 PHE A CA 1
ATOM 580 C C . PHE A 1 79 ? -4.806 -7.455 0.267 1.00 88.69 79 PHE A C 1
ATOM 582 O O . PHE A 1 79 ? -5.663 -7.754 1.094 1.00 88.69 79 PHE A O 1
ATOM 589 N N . THR A 1 80 ? -3.510 -7.587 0.535 1.00 91.12 80 THR A N 1
ATOM 590 C CA . THR A 1 80 ? -3.022 -8.225 1.764 1.00 91.12 80 THR A CA 1
ATOM 591 C C . THR A 1 80 ? -3.177 -7.316 2.979 1.00 91.12 80 THR A C 1
ATOM 593 O O . THR A 1 80 ? -3.546 -7.798 4.045 1.00 91.12 80 THR A O 1
ATOM 596 N N . THR A 1 81 ? -2.963 -6.001 2.843 1.00 91.19 81 THR A N 1
ATOM 597 C CA . THR A 1 81 ? -3.094 -5.061 3.976 1.00 91.19 81 THR A CA 1
ATOM 598 C C . THR A 1 81 ? -4.485 -5.092 4.630 1.00 91.19 81 THR A C 1
ATOM 600 O O . THR A 1 81 ? -4.530 -5.258 5.847 1.00 91.19 81 THR A O 1
ATOM 603 N N . PRO A 1 82 ? -5.618 -4.978 3.901 1.00 88.06 82 PRO A N 1
ATOM 604 C CA . PRO A 1 82 ? -6.937 -5.004 4.534 1.00 88.06 82 PRO A CA 1
ATOM 605 C C . PRO A 1 82 ? -7.274 -6.362 5.158 1.00 88.06 82 PRO A C 1
ATOM 607 O O . PRO A 1 82 ? -7.908 -6.414 6.209 1.00 88.06 82 PRO A O 1
ATOM 610 N N . VAL A 1 83 ? -6.819 -7.462 4.550 1.00 90.06 83 VAL A N 1
ATOM 611 C CA . VAL A 1 83 ? -7.014 -8.812 5.100 1.00 90.06 83 VAL A CA 1
ATOM 612 C C . VAL A 1 83 ? -6.260 -8.969 6.418 1.00 90.06 83 VAL A C 1
ATOM 614 O O . VAL A 1 83 ? -6.840 -9.415 7.406 1.00 90.06 83 VAL A O 1
ATOM 617 N N . ILE A 1 84 ? -4.988 -8.564 6.448 1.00 90.62 84 ILE A N 1
ATOM 618 C CA . ILE A 1 84 ? -4.164 -8.610 7.657 1.00 90.62 84 ILE A CA 1
ATOM 619 C C . ILE A 1 84 ? -4.741 -7.691 8.739 1.00 90.62 84 ILE A C 1
ATOM 621 O O . ILE A 1 84 ? -4.815 -8.096 9.896 1.00 90.62 84 ILE A O 1
ATOM 625 N N . TYR A 1 85 ? -5.206 -6.496 8.373 1.00 88.88 85 TYR A N 1
ATOM 626 C CA . TYR A 1 85 ? -5.830 -5.559 9.307 1.00 88.88 85 TYR A CA 1
ATOM 627 C C . TYR A 1 85 ? -7.037 -6.176 10.028 1.00 88.88 85 TYR A C 1
ATOM 629 O O . TYR A 1 85 ? -7.087 -6.201 11.255 1.00 88.88 85 TYR A O 1
ATOM 637 N N . LEU A 1 86 ? -7.969 -6.764 9.272 1.00 87.88 86 LEU A N 1
ATOM 638 C CA . LEU A 1 86 ? -9.157 -7.413 9.836 1.00 87.88 86 LEU A CA 1
ATOM 639 C C . LEU A 1 86 ? -8.826 -8.675 10.641 1.00 87.88 86 LEU A C 1
ATOM 641 O O . LEU A 1 86 ? -9.534 -9.009 11.592 1.00 87.88 86 LEU A O 1
ATOM 645 N N . LEU A 1 87 ? -7.765 -9.392 10.264 1.00 89.94 87 LEU A N 1
ATOM 646 C CA . LEU A 1 87 ? -7.275 -10.533 11.031 1.00 89.94 87 LEU A CA 1
ATOM 647 C C . LEU A 1 87 ? -6.779 -10.086 12.412 1.00 89.94 87 LEU A C 1
ATOM 649 O O . LEU A 1 87 ? -7.144 -10.697 13.417 1.00 89.94 87 LEU A O 1
ATOM 653 N N . PHE A 1 88 ? -5.980 -9.016 12.463 1.00 89.06 88 PHE A N 1
ATOM 654 C CA . PHE A 1 88 ? -5.473 -8.457 13.715 1.00 89.06 88 PHE A CA 1
ATOM 655 C C . PHE A 1 88 ? -6.586 -7.892 14.595 1.00 89.06 88 PHE A C 1
ATOM 657 O O . PHE A 1 88 ? -6.559 -8.132 15.799 1.00 89.06 88 PHE A O 1
ATOM 664 N N . ASP A 1 89 ? -7.584 -7.225 14.014 1.00 86.31 89 ASP A N 1
ATOM 665 C CA . ASP A 1 89 ? -8.759 -6.756 14.756 1.00 86.31 89 ASP A CA 1
ATOM 666 C C . ASP A 1 89 ? -9.512 -7.924 15.427 1.00 86.31 89 ASP A C 1
ATOM 668 O O . ASP A 1 89 ? -9.741 -7.928 16.639 1.00 86.31 89 ASP A O 1
ATOM 672 N N . ARG A 1 90 ? -9.781 -9.008 14.683 1.00 85.69 90 ARG A N 1
ATOM 673 C CA . ARG A 1 90 ? -10.400 -10.223 15.248 1.00 85.69 90 ARG A CA 1
ATOM 674 C C . ARG A 1 90 ? -9.560 -10.867 16.350 1.00 85.69 90 ARG A C 1
ATOM 676 O O . ARG A 1 90 ? -10.111 -11.316 17.356 1.00 85.69 90 ARG A O 1
ATOM 683 N N . LEU A 1 91 ? -8.242 -10.930 16.168 1.00 87.19 91 LEU A N 1
ATOM 684 C CA . LEU A 1 91 ? -7.307 -11.429 17.180 1.00 87.19 91 LEU A CA 1
ATOM 685 C C . LEU A 1 91 ? -7.330 -10.558 18.441 1.00 87.19 91 LEU A C 1
ATOM 687 O O . LEU A 1 91 ? -7.370 -11.094 19.550 1.00 87.19 91 LEU A O 1
ATOM 691 N N . ALA A 1 92 ? -7.360 -9.234 18.294 1.00 83.81 92 ALA A N 1
ATOM 692 C CA . ALA A 1 92 ? -7.428 -8.304 19.414 1.00 83.81 92 ALA A CA 1
ATOM 693 C C . ALA A 1 92 ? -8.717 -8.507 20.226 1.00 83.81 92 ALA A C 1
ATOM 695 O O . ALA A 1 92 ? -8.652 -8.640 21.450 1.00 83.81 92 ALA A O 1
ATOM 696 N N . LEU A 1 93 ? -9.869 -8.634 19.556 1.00 83.38 93 LEU A N 1
ATOM 697 C CA . LEU A 1 93 ? -11.155 -8.921 20.202 1.00 83.38 93 LEU A CA 1
ATOM 698 C C . LEU A 1 93 ? -11.148 -10.265 20.944 1.00 83.38 93 LEU A C 1
ATOM 700 O O . LEU A 1 93 ? -11.589 -10.346 22.093 1.00 83.38 93 LEU A O 1
ATOM 704 N N . TRP A 1 94 ? -10.597 -11.312 20.325 1.00 80.94 94 TRP A N 1
ATOM 705 C CA . TRP A 1 94 ? -10.477 -12.630 20.951 1.00 80.94 94 TRP A CA 1
ATOM 706 C C . TRP A 1 94 ? -9.604 -12.587 22.213 1.00 80.94 94 TRP A C 1
ATOM 708 O O . TRP A 1 94 ? 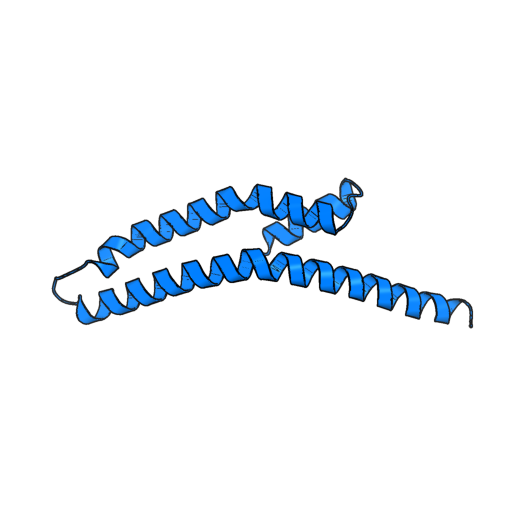-10.008 -13.084 23.266 1.00 80.94 94 TRP A O 1
ATOM 718 N N . THR A 1 95 ? -8.449 -11.922 22.145 1.00 80.88 95 THR A N 1
ATOM 719 C CA . THR A 1 95 ? -7.532 -11.785 23.288 1.00 80.88 95 THR A CA 1
ATOM 720 C C . THR A 1 95 ? -8.169 -10.985 24.426 1.00 80.88 95 THR A C 1
ATOM 722 O O . THR A 1 95 ? -8.064 -11.377 25.586 1.00 80.88 95 THR A O 1
ATOM 725 N N . LYS A 1 96 ? -8.907 -9.914 24.106 1.00 78.56 96 LYS A N 1
ATOM 726 C CA . LYS A 1 96 ? -9.608 -9.092 25.103 1.00 78.56 96 LYS A CA 1
ATOM 727 C C . LYS A 1 96 ? -10.696 -9.886 25.836 1.00 78.56 96 LYS A C 1
ATOM 729 O O . LYS A 1 96 ? -10.801 -9.786 27.053 1.00 78.56 96 LYS A O 1
ATOM 734 N N . SER A 1 97 ? -11.439 -10.736 25.120 1.00 74.00 97 SER A N 1
ATOM 735 C CA . SER A 1 97 ? -12.450 -11.623 25.723 1.00 74.00 97 SER A CA 1
ATOM 736 C C . SER A 1 97 ? -11.849 -12.692 26.648 1.00 74.00 97 SER A C 1
ATOM 738 O O . SER A 1 97 ? -12.452 -13.054 27.654 1.00 74.00 97 SER A O 1
ATOM 740 N N . ARG A 1 98 ? -10.637 -13.174 26.341 1.00 71.75 98 ARG A N 1
ATOM 741 C CA . ARG A 1 98 ? -9.886 -14.117 27.184 1.00 71.75 98 ARG A CA 1
ATOM 742 C C . ARG A 1 98 ? -9.331 -13.456 28.445 1.00 71.75 98 ARG A C 1
ATOM 744 O O . ARG A 1 98 ? -9.296 -14.109 29.479 1.00 71.75 98 ARG A O 1
ATOM 751 N N . PHE A 1 99 ? -8.893 -12.202 28.347 1.00 66.56 99 PHE A N 1
ATOM 752 C CA . PHE A 1 99 ? -8.281 -11.479 29.462 1.00 66.56 99 PHE A CA 1
ATOM 753 C C . PHE A 1 99 ? -9.323 -10.937 30.449 1.00 66.56 99 PHE A C 1
ATOM 755 O O . PHE A 1 99 ? -9.142 -11.091 31.650 1.00 66.56 99 PHE A O 1
ATOM 762 N N . ALA A 1 100 ? -10.459 -10.419 29.962 1.00 60.25 100 ALA A N 1
ATOM 763 C CA . ALA A 1 100 ? -11.564 -9.972 30.821 1.00 60.25 100 ALA A CA 1
ATOM 764 C C . ALA A 1 100 ? -12.116 -11.102 31.712 1.00 60.25 100 ALA A C 1
ATOM 766 O O . ALA A 1 100 ? -12.501 -10.867 32.850 1.00 60.25 100 ALA A O 1
ATOM 767 N N . ARG A 1 101 ? -12.081 -12.352 31.228 1.00 56.94 101 ARG A N 1
ATOM 768 C CA . ARG A 1 101 ? -12.520 -13.525 31.999 1.00 56.94 101 ARG A CA 1
ATOM 769 C C . ARG A 1 101 ? -11.566 -13.917 33.135 1.00 56.94 101 ARG A C 1
ATOM 771 O O . ARG A 1 101 ? -11.949 -14.699 33.988 1.00 56.94 101 ARG A O 1
ATOM 778 N N . HIS A 1 102 ? -10.335 -13.404 33.127 1.00 55.88 102 HIS A N 1
ATOM 779 C CA . HIS A 1 102 ? -9.322 -13.683 34.148 1.00 55.88 102 HIS A CA 1
ATOM 780 C C . HIS A 1 102 ? -9.328 -12.648 35.287 1.00 55.88 102 HIS A C 1
ATOM 782 O O . HIS A 1 102 ? -8.701 -12.881 36.315 1.00 55.88 102 HIS A O 1
ATOM 788 N N . GLU A 1 103 ? -10.014 -11.516 35.097 1.00 53.38 103 GLU A N 1
ATOM 789 C CA . GLU A 1 103 ? -10.161 -10.441 36.089 1.00 53.38 103 GLU A CA 1
ATOM 790 C C . GLU A 1 103 ? -11.439 -10.615 36.936 1.00 53.38 103 GLU A C 1
ATOM 792 O O . GLU A 1 103 ? -11.491 -10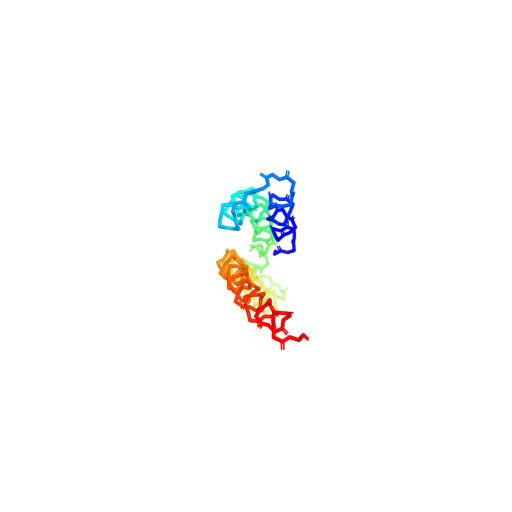.132 38.057 1.00 53.38 103 GLU A O 1
ATOM 797 N N . GLU A 1 104 ? -12.442 -11.360 36.447 1.00 48.84 104 GLU A N 1
ATOM 798 C CA . GLU A 1 104 ? -13.608 -11.799 37.246 1.00 48.84 104 GLU A CA 1
ATOM 799 C C . GLU A 1 104 ? -13.321 -13.028 38.136 1.00 48.84 104 GLU A C 1
ATOM 801 O O . GLU A 1 104 ? -14.106 -13.322 39.035 1.00 48.84 104 GLU A O 1
ATOM 806 N N . GLU A 1 105 ? -12.222 -13.758 37.900 1.00 51.06 105 GLU A N 1
ATOM 807 C CA . GLU A 1 105 ? -11.834 -14.958 38.670 1.00 51.06 105 GLU A CA 1
ATOM 808 C C . GLU A 1 105 ? -10.776 -14.685 39.771 1.00 51.06 105 GLU A C 1
ATOM 810 O O . GLU A 1 105 ? -10.378 -15.626 40.462 1.00 51.06 105 GLU A O 1
ATOM 815 N N . ALA A 1 106 ? -10.328 -13.433 39.958 1.00 46.44 106 ALA A N 1
ATOM 816 C CA . ALA A 1 106 ? -9.347 -13.009 40.975 1.00 46.44 106 ALA A CA 1
ATOM 817 C C . ALA A 1 106 ? -9.976 -12.095 42.039 1.00 46.44 106 ALA A C 1
ATOM 819 O O . ALA A 1 106 ? -9.585 -12.232 43.222 1.00 46.44 106 ALA A O 1
#

Sequence (106 aa):
AIMMIDFALAAEREQGMSPREAIYQACLLRFRPILMTTLAALLGALPLMLSTGVGAELRRPLGIGMVGGLIVSQVLTLFTTPVIYLLFDRLALWTKSRFARHEEEA